Protein AF-A0A1E5C1D2-F1 (afdb_monomer)

Mean predicted aligned error: 2.87 Å

Secondary structure (DSSP, 8-state):
-B-TTT-SB---EE-TT--EEEEEEEHHHHHHHHHHHHHHH----EEE--GGGGGGEEEEEE--TTS-HHHHHHHHHT--

Foldseek 3Di:
DAQPPVRHQWAWDADPVRWTKTKHLAPVVVVLLQCCCCPVVVFHWDWDDDPVSPPHRITMTTHDNPDDRVVVSVSSVPRD

pLDDT: mean 93.17, std 3.48, range [77.12, 97.5]

Organism: NCBI:txid1185651

Structure (mmCIF, N/CA/C/O backbone):
data_AF-A0A1E5C1D2-F1
#
_entry.id   AF-A0A1E5C1D2-F1
#
loop_
_atom_site.group_PDB
_atom_site.id
_atom_site.type_symbol
_atom_site.label_atom_id
_atom_site.label_alt_id
_atom_site.label_comp_id
_atom_site.label_asym_id
_atom_site.label_entity_id
_atom_site.label_seq_id
_atom_site.pdbx_PDB_ins_code
_atom_site.Cartn_x
_atom_site.Cartn_y
_atom_site.Cartn_z
_atom_site.occupancy
_atom_site.B_iso_or_equiv
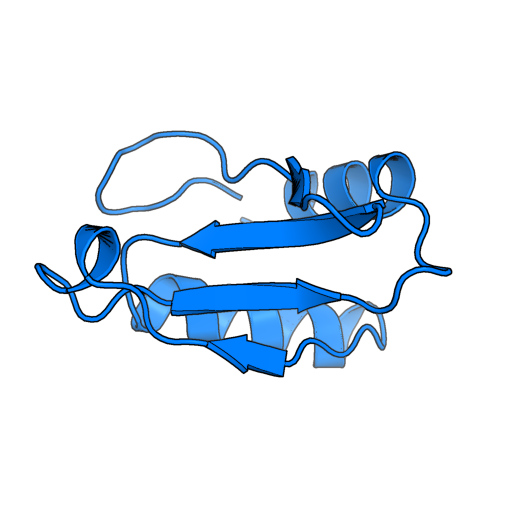_atom_site.auth_seq_id
_atom_site.auth_comp_id
_atom_site.auth_asym_id
_atom_site.auth_atom_id
_atom_site.pdbx_PDB_model_num
ATOM 1 N N . MET A 1 1 ? -7.084 0.606 3.813 1.00 88.94 1 MET A N 1
ATOM 2 C CA . MET A 1 1 ? -6.533 1.666 4.681 1.00 88.94 1 MET A CA 1
ATOM 3 C C . MET A 1 1 ? -6.676 3.047 4.043 1.00 88.94 1 MET A C 1
ATOM 5 O O . MET A 1 1 ? -6.492 3.186 2.834 1.00 88.94 1 MET A O 1
ATOM 9 N N . ILE A 1 2 ? -7.018 4.057 4.848 1.00 91.19 2 ILE A N 1
ATOM 10 C CA . ILE A 1 2 ? -7.062 5.473 4.444 1.00 91.19 2 ILE A CA 1
ATOM 11 C C . ILE A 1 2 ? -5.813 6.180 4.979 1.00 91.19 2 ILE A C 1
ATOM 13 O O . ILE A 1 2 ? -5.464 6.016 6.145 1.00 91.19 2 ILE A O 1
ATOM 17 N N . ASP A 1 3 ? -5.162 6.968 4.132 1.00 90.12 3 ASP A N 1
ATOM 18 C CA . ASP A 1 3 ? -4.061 7.849 4.507 1.00 90.12 3 ASP A CA 1
ATOM 19 C C . ASP A 1 3 ? -4.600 9.054 5.295 1.00 90.12 3 ASP A C 1
ATOM 21 O O . ASP A 1 3 ? -5.504 9.769 4.841 1.00 90.12 3 ASP A O 1
ATOM 25 N N . ASN A 1 4 ? -4.079 9.282 6.504 1.00 89.62 4 ASN A N 1
ATOM 26 C CA . ASN A 1 4 ? -4.648 10.279 7.404 1.00 89.62 4 ASN A CA 1
ATOM 27 C C . ASN A 1 4 ? -4.341 11.722 7.004 1.00 89.62 4 ASN A C 1
ATOM 29 O O . ASN A 1 4 ? -5.078 12.612 7.442 1.00 89.62 4 ASN A O 1
ATOM 33 N N . VAL A 1 5 ? -3.310 11.963 6.195 1.00 90.38 5 VAL A N 1
ATOM 34 C CA . VAL A 1 5 ? -2.923 13.304 5.738 1.00 90.38 5 VAL A CA 1
ATOM 35 C C . VAL A 1 5 ? -3.784 13.703 4.548 1.00 90.38 5 VAL A C 1
ATOM 37 O O . VAL A 1 5 ? -4.467 14.724 4.574 1.00 90.38 5 VAL A O 1
ATOM 40 N N . THR A 1 6 ? -3.817 12.860 3.521 1.00 91.06 6 THR A N 1
ATOM 41 C CA . THR A 1 6 ? -4.522 13.144 2.265 1.00 91.06 6 THR A CA 1
ATOM 42 C C . THR A 1 6 ? -6.021 12.861 2.344 1.00 91.06 6 THR A C 1
ATOM 44 O O . THR A 1 6 ? -6.775 13.328 1.487 1.00 91.06 6 THR A O 1
ATOM 47 N N . LYS A 1 7 ? -6.465 12.089 3.348 1.00 93.56 7 LYS A N 1
ATOM 48 C CA . LYS A 1 7 ? -7.829 11.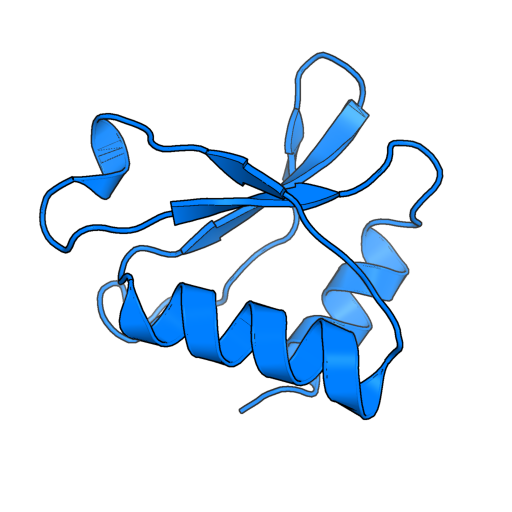538 3.466 1.00 93.56 7 LYS A CA 1
ATOM 49 C C . LYS A 1 7 ? -8.237 10.684 2.265 1.00 93.56 7 LYS A C 1
ATOM 51 O O . LYS A 1 7 ? -9.425 10.532 1.979 1.00 93.56 7 LYS A O 1
ATOM 56 N N . ARG A 1 8 ? -7.256 10.126 1.554 1.00 92.62 8 ARG A N 1
ATOM 57 C CA . ARG A 1 8 ? -7.459 9.266 0.387 1.00 92.62 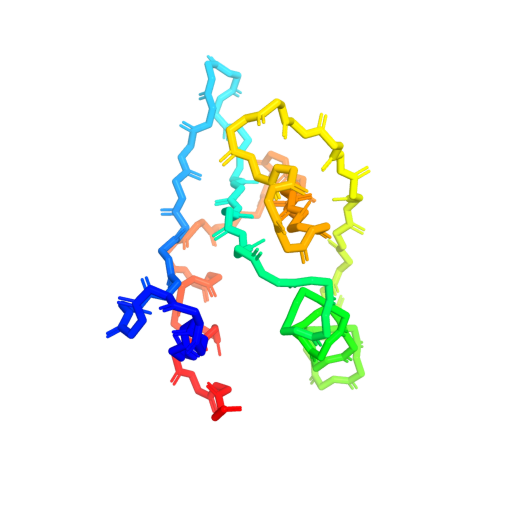8 ARG A CA 1
ATOM 58 C C . ARG A 1 8 ? -7.113 7.827 0.720 1.00 92.62 8 ARG A C 1
ATOM 60 O O . ARG A 1 8 ? -6.388 7.535 1.664 1.00 92.62 8 ARG A O 1
ATOM 67 N N . LYS A 1 9 ? -7.668 6.914 -0.066 1.00 94.19 9 LYS A N 1
ATOM 68 C CA . LYS A 1 9 ? -7.325 5.498 0.004 1.00 94.19 9 LYS A CA 1
ATOM 69 C C . LYS A 1 9 ? -5.860 5.308 -0.396 1.00 94.19 9 LYS A C 1
ATOM 71 O O . LYS A 1 9 ? -5.434 5.899 -1.383 1.00 94.19 9 LYS A O 1
ATOM 76 N N . ILE A 1 10 ? -5.133 4.471 0.343 1.00 95.06 10 ILE A N 1
ATOM 77 C CA . ILE A 1 10 ? -3.803 4.011 -0.073 1.00 95.06 10 ILE A CA 1
ATOM 78 C C . ILE A 1 10 ? -3.994 3.006 -1.212 1.00 95.06 10 ILE A C 1
ATOM 80 O O . ILE A 1 10 ? -4.748 2.036 -1.070 1.00 95.06 10 ILE A O 1
ATOM 84 N N . VAL A 1 11 ? -3.344 3.267 -2.343 1.00 96.75 11 VAL A N 1
ATOM 85 C CA . VAL A 1 11 ? -3.470 2.471 -3.567 1.00 96.75 11 VAL A CA 1
ATOM 86 C C . VAL A 1 11 ? -2.132 1.810 -3.878 1.00 96.75 11 VAL A C 1
ATOM 88 O O . VAL A 1 11 ? -1.090 2.444 -3.744 1.00 96.75 11 VAL A O 1
ATOM 91 N N . ILE A 1 12 ? -2.177 0.538 -4.271 1.00 97.00 12 ILE A N 1
ATOM 92 C CA . ILE A 1 12 ? -1.043 -0.165 -4.858 1.00 97.00 12 ILE A CA 1
ATOM 93 C C . ILE A 1 12 ? -0.904 0.264 -6.313 1.00 97.00 12 ILE A C 1
ATOM 95 O O . ILE A 1 12 ? -1.815 0.077 -7.122 1.00 97.00 12 ILE A O 1
ATOM 99 N N . GLU A 1 13 ? 0.260 0.802 -6.633 1.00 96.50 13 GLU A N 1
ATOM 100 C CA . GLU A 1 13 ? 0.680 1.160 -7.980 1.00 96.50 13 GLU A CA 1
ATOM 101 C C . GLU A 1 13 ? 1.833 0.250 -8.420 1.00 96.50 13 GLU A C 1
ATOM 103 O O . GLU A 1 13 ? 2.367 -0.524 -7.625 1.00 96.50 13 GLU A O 1
ATOM 108 N N . LEU A 1 14 ? 2.190 0.305 -9.702 1.00 95.25 14 LEU A N 1
ATOM 109 C CA . LEU A 1 14 ? 3.343 -0.400 -10.260 1.00 95.25 14 LEU A CA 1
ATOM 110 C C . LEU A 1 14 ? 4.369 0.630 -10.719 1.00 95.25 14 LEU A C 1
ATOM 112 O O . LEU A 1 14 ? 4.000 1.608 -11.373 1.00 95.25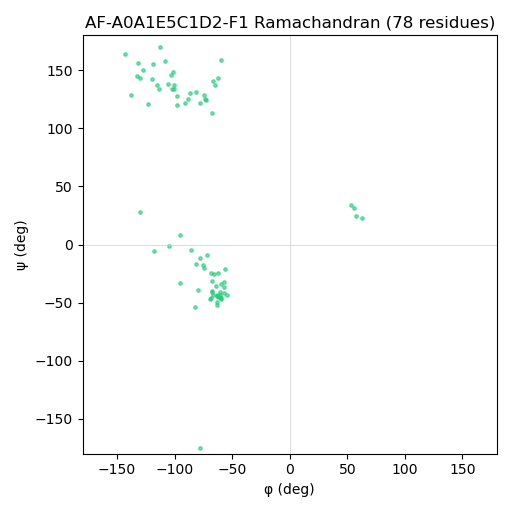 14 LEU A O 1
ATOM 116 N N . ASP A 1 15 ? 5.636 0.420 -10.377 1.00 91.19 15 ASP A N 1
ATOM 117 C CA . ASP A 1 15 ? 6.728 1.248 -10.886 1.00 91.19 15 ASP A CA 1
ATOM 118 C C . ASP A 1 15 ? 7.121 0.867 -12.327 1.00 91.19 15 ASP A C 1
ATOM 120 O O . ASP A 1 15 ? 6.490 0.026 -12.977 1.00 91.19 15 ASP A O 1
ATOM 124 N N . GLU A 1 16 ? 8.174 1.503 -12.848 1.00 88.25 16 GLU A N 1
ATOM 125 C CA . GLU A 1 16 ? 8.681 1.259 -14.205 1.00 88.25 16 GLU A CA 1
ATOM 126 C C . GLU A 1 16 ? 9.180 -0.182 -14.415 1.00 88.25 16 GLU A C 1
ATOM 128 O O . GLU A 1 16 ? 9.165 -0.684 -15.540 1.00 88.25 16 GLU A O 1
ATOM 133 N N . GLU A 1 17 ? 9.572 -0.870 -13.340 1.00 86.88 17 GLU A N 1
ATOM 134 C CA . GLU A 1 17 ? 10.031 -2.260 -13.344 1.00 86.88 17 GLU A CA 1
ATOM 135 C C . GLU A 1 17 ? 8.901 -3.251 -13.017 1.00 86.88 17 GLU A C 1
ATOM 137 O O . GLU A 1 17 ? 9.136 -4.454 -12.892 1.00 86.88 17 GLU A O 1
ATOM 142 N N . SER A 1 18 ? 7.654 -2.772 -12.939 1.00 86.88 18 SER A N 1
ATOM 143 C CA . SER A 1 18 ? 6.476 -3.547 -12.530 1.00 86.88 18 SER A CA 1
ATOM 144 C C . SER A 1 18 ? 6.541 -4.077 -11.091 1.00 86.88 18 SER A C 1
ATOM 146 O O . SER A 1 18 ? 5.847 -5.042 -10.762 1.00 86.88 18 SER A O 1
ATOM 148 N N . CYS A 1 19 ? 7.334 -3.455 -10.217 1.00 92.38 19 CYS A N 1
ATOM 149 C CA . CYS A 1 19 ? 7.306 -3.747 -8.791 1.00 92.38 19 CYS A CA 1
ATOM 150 C C . CYS A 1 19 ? 6.137 -2.996 -8.134 1.00 92.38 19 CYS A C 1
ATOM 152 O O . CYS A 1 19 ? 5.966 -1.793 -8.366 1.00 92.38 19 CYS A O 1
ATOM 154 N N . PRO A 1 20 ? 5.309 -3.673 -7.315 1.00 96.94 20 PRO A N 1
ATOM 155 C CA . PRO A 1 20 ? 4.244 -2.995 -6.598 1.00 96.94 20 PRO A CA 1
ATOM 156 C C . PRO A 1 20 ? 4.804 -2.031 -5.554 1.00 96.94 20 PRO A C 1
ATOM 158 O O . PRO A 1 20 ? 5.742 -2.370 -4.829 1.00 96.94 20 PRO A O 1
ATOM 161 N N . PHE A 1 21 ? 4.180 -0.864 -5.418 1.00 97.12 21 PHE A N 1
ATOM 162 C CA . PHE A 1 21 ? 4.492 0.087 -4.358 1.00 97.12 21 PHE A CA 1
ATOM 163 C C . PHE A 1 21 ? 3.244 0.807 -3.840 1.00 97.12 21 PHE A C 1
ATOM 165 O O . PHE A 1 21 ? 2.189 0.794 -4.471 1.00 97.12 21 PHE A O 1
ATOM 172 N N . ALA A 1 22 ? 3.374 1.439 -2.675 1.00 96.69 22 ALA A N 1
ATOM 173 C CA . ALA A 1 22 ? 2.372 2.336 -2.113 1.00 96.69 22 ALA A CA 1
ATOM 174 C C . ALA A 1 22 ? 3.036 3.576 -1.519 1.00 96.69 22 ALA A C 1
ATOM 176 O O . ALA A 1 22 ? 3.920 3.457 -0.669 1.00 96.69 22 ALA A O 1
ATOM 177 N N . ASP A 1 23 ? 2.563 4.755 -1.908 1.00 96.38 23 ASP A N 1
ATOM 178 C CA . ASP A 1 23 ? 2.967 6.010 -1.283 1.00 96.38 23 ASP A CA 1
ATOM 179 C C . ASP A 1 23 ? 2.058 6.318 -0.092 1.00 96.38 23 ASP A C 1
ATOM 181 O O . ASP A 1 23 ? 0.832 6.372 -0.214 1.00 96.38 23 ASP A O 1
ATOM 185 N N . VAL A 1 24 ? 2.668 6.524 1.076 1.00 95.75 24 VAL A N 1
ATOM 186 C CA . VAL A 1 24 ? 1.965 6.865 2.314 1.00 95.75 24 VAL A CA 1
ATOM 187 C C . VAL A 1 24 ? 2.521 8.173 2.838 1.00 95.75 24 VAL A C 1
ATOM 189 O O . VAL A 1 24 ? 3.713 8.311 3.097 1.00 95.75 24 VAL A O 1
ATOM 192 N N . SER A 1 25 ? 1.646 9.158 2.977 1.00 94.25 25 SER A N 1
ATOM 193 C CA . SER A 1 25 ? 2.019 10.554 3.174 1.00 94.25 25 SER A CA 1
ATOM 194 C C . SER A 1 25 ? 2.513 10.851 4.584 1.00 94.25 25 SER A C 1
ATOM 196 O O . SER A 1 25 ? 3.181 11.859 4.749 1.00 94.25 25 SER A O 1
ATOM 198 N N . SER A 1 26 ? 2.243 9.999 5.584 1.00 94.00 26 SER A N 1
ATOM 199 C CA . SER A 1 26 ? 2.790 10.153 6.941 1.00 94.00 26 SER A CA 1
ATOM 200 C C . SER A 1 26 ? 3.646 8.969 7.379 1.00 94.00 26 SER A C 1
ATOM 202 O O . SER A 1 26 ? 3.296 7.812 7.130 1.00 94.00 26 SER A O 1
ATOM 204 N N . ALA A 1 27 ? 4.725 9.254 8.114 1.00 92.12 27 ALA A N 1
ATOM 205 C CA . ALA A 1 27 ? 5.575 8.223 8.712 1.00 92.12 27 ALA A CA 1
ATOM 206 C C . ALA A 1 27 ? 4.777 7.239 9.584 1.00 92.12 27 ALA A C 1
ATOM 208 O O . ALA A 1 27 ? 4.968 6.029 9.493 1.00 92.12 27 ALA A O 1
ATOM 209 N N . ASN A 1 28 ? 3.853 7.756 10.400 1.00 93.19 28 ASN A N 1
ATOM 210 C CA . ASN A 1 28 ? 3.077 6.945 11.337 1.00 93.19 28 ASN A CA 1
ATOM 211 C C . ASN A 1 28 ? 2.112 5.986 10.622 1.00 93.19 28 ASN A C 1
ATOM 213 O O . ASN A 1 28 ? 1.983 4.830 11.020 1.00 93.19 28 ASN A O 1
ATOM 217 N N . ASP A 1 29 ? 1.447 6.438 9.553 1.00 94.12 29 ASP A N 1
ATOM 218 C CA . ASP A 1 29 ? 0.606 5.547 8.751 1.00 94.12 29 ASP A CA 1
ATOM 219 C C . ASP A 1 29 ? 1.450 4.513 8.004 1.00 94.12 29 ASP A C 1
ATOM 221 O O . ASP A 1 29 ? 1.068 3.345 7.966 1.00 94.12 29 ASP A O 1
ATOM 225 N N . ALA A 1 30 ? 2.604 4.910 7.459 1.00 94.69 30 ALA A N 1
ATOM 226 C CA . ALA A 1 30 ? 3.509 3.994 6.771 1.00 94.69 30 ALA A CA 1
ATOM 227 C C . ALA A 1 30 ? 3.996 2.876 7.707 1.00 94.69 30 ALA A C 1
ATOM 229 O O . ALA A 1 30 ? 3.951 1.697 7.348 1.00 94.69 30 ALA A O 1
ATOM 230 N N . ASP A 1 31 ? 4.389 3.236 8.930 1.00 94.50 31 ASP A N 1
ATOM 231 C CA . ASP A 1 31 ? 4.845 2.288 9.946 1.00 94.50 31 ASP A CA 1
ATOM 232 C C . ASP A 1 31 ? 3.703 1.376 10.409 1.00 94.50 31 ASP A C 1
ATOM 234 O O . ASP A 1 31 ? 3.872 0.156 10.474 1.00 94.50 31 ASP A O 1
ATOM 238 N N . ARG A 1 32 ? 2.506 1.934 10.639 1.00 95.06 32 ARG A N 1
ATOM 239 C CA . ARG A 1 32 ? 1.302 1.160 10.981 1.00 95.06 32 ARG A CA 1
ATOM 240 C C . ARG A 1 32 ? 0.936 0.168 9.879 1.00 95.06 32 ARG A C 1
ATOM 242 O O . ARG A 1 32 ? 0.582 -0.976 10.180 1.00 95.06 32 ARG A O 1
ATOM 249 N N . LEU A 1 33 ? 0.999 0.585 8.616 1.00 95.44 33 LEU A N 1
ATOM 250 C CA . LEU A 1 33 ? 0.716 -0.272 7.468 1.00 95.44 33 LEU A CA 1
ATOM 251 C C . LEU A 1 33 ? 1.720 -1.425 7.396 1.00 95.44 33 LEU A C 1
ATOM 253 O O . LEU A 1 33 ? 1.312 -2.587 7.36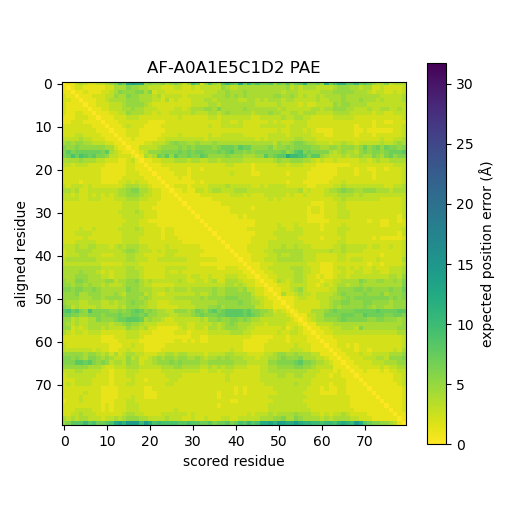5 1.00 95.44 33 LEU A O 1
ATOM 257 N N . ALA A 1 34 ? 3.017 -1.117 7.435 1.00 95.56 34 ALA A N 1
ATOM 258 C CA . ALA A 1 34 ? 4.078 -2.116 7.375 1.00 95.56 34 ALA A CA 1
ATOM 259 C C . ALA A 1 34 ? 4.011 -3.110 8.542 1.00 95.56 34 ALA A C 1
ATOM 261 O O . ALA A 1 34 ? 4.153 -4.316 8.336 1.00 95.56 34 ALA A O 1
ATOM 262 N N . GLU A 1 35 ? 3.723 -2.640 9.759 1.00 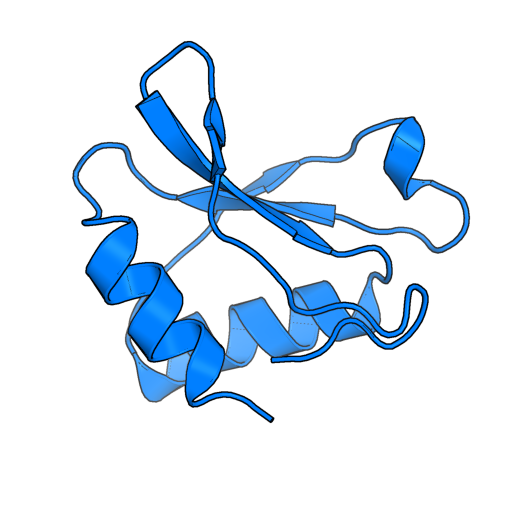95.88 35 GLU A N 1
ATOM 263 C CA . GLU A 1 35 ? 3.542 -3.519 10.914 1.00 95.88 35 GLU A CA 1
ATOM 264 C C . GLU A 1 35 ? 2.356 -4.474 10.714 1.00 95.88 35 GLU A C 1
ATOM 266 O O . GLU A 1 35 ? 2.478 -5.675 10.970 1.00 95.88 35 GLU A O 1
ATOM 271 N N . ASN A 1 36 ? 1.210 -3.977 10.235 1.00 96.06 36 ASN A N 1
ATOM 272 C CA . ASN A 1 36 ? 0.047 -4.825 9.973 1.00 96.06 36 ASN A CA 1
ATOM 273 C C . ASN A 1 36 ? 0.346 -5.869 8.889 1.00 96.06 36 ASN A C 1
ATOM 275 O O . ASN A 1 36 ? 0.024 -7.044 9.079 1.00 96.06 36 ASN A O 1
ATOM 279 N N . LEU A 1 37 ? 0.992 -5.465 7.792 1.00 95.56 37 LEU A N 1
ATOM 280 C CA . LEU A 1 37 ? 1.401 -6.362 6.709 1.00 95.56 37 LEU A CA 1
ATOM 281 C C . LEU A 1 37 ? 2.347 -7.460 7.210 1.00 95.56 37 LEU A C 1
ATOM 283 O O . LEU A 1 37 ? 2.094 -8.643 6.971 1.00 95.56 37 LEU A O 1
ATOM 287 N N . ALA A 1 38 ? 3.361 -7.101 7.997 1.00 95.88 38 ALA A N 1
ATOM 288 C CA . ALA A 1 38 ? 4.325 -8.056 8.532 1.00 95.88 38 ALA A CA 1
ATOM 289 C C . ALA A 1 38 ? 3.705 -9.002 9.574 1.00 95.88 38 ALA A C 1
ATOM 291 O O . ALA A 1 38 ? 3.918 -10.215 9.520 1.00 95.88 38 ALA A O 1
ATOM 292 N N . ARG A 1 39 ? 2.924 -8.473 10.527 1.00 96.06 39 ARG A N 1
ATOM 293 C CA . ARG A 1 39 ? 2.413 -9.256 11.667 1.00 96.06 39 ARG A CA 1
ATOM 294 C C . ARG A 1 39 ? 1.198 -10.109 11.322 1.00 96.06 39 ARG A C 1
ATOM 296 O O . ARG A 1 39 ? 1.091 -11.213 11.845 1.00 96.06 39 ARG A O 1
ATOM 303 N N . LYS A 1 40 ? 0.274 -9.602 10.500 1.00 95.44 40 LYS A N 1
ATOM 304 C CA . LYS A 1 40 ? -0.991 -10.294 10.192 1.00 95.44 40 LYS A CA 1
ATOM 305 C C . LYS A 1 40 ? -0.926 -11.107 8.905 1.00 95.44 40 LYS A C 1
ATOM 307 O O . LYS A 1 40 ? -1.584 -12.138 8.818 1.00 95.44 40 LYS A O 1
ATOM 312 N N . PHE A 1 41 ? -0.153 -10.645 7.923 1.00 93.81 41 PHE A N 1
ATOM 313 C CA . PHE A 1 41 ? -0.146 -11.223 6.578 1.00 93.81 41 PHE A CA 1
ATOM 314 C C . PHE A 1 41 ? 1.209 -11.811 6.172 1.00 93.81 41 PHE A C 1
ATOM 316 O O . PHE A 1 41 ? 1.295 -12.438 5.121 1.00 93.81 41 PHE A O 1
ATOM 323 N N . HIS A 1 42 ? 2.248 -11.652 7.002 1.00 93.88 42 HIS A N 1
ATOM 324 C CA . HIS A 1 42 ? 3.620 -12.082 6.711 1.00 93.88 42 HIS A CA 1
ATOM 325 C C . HIS A 1 42 ? 4.178 -11.490 5.406 1.00 93.88 42 HIS A C 1
ATOM 327 O O . HIS A 1 42 ? 4.994 -12.112 4.727 1.00 93.88 42 HIS A O 1
ATOM 333 N N . ILE A 1 43 ? 3.736 -10.278 5.064 1.00 94.38 43 ILE A N 1
ATOM 334 C CA . ILE A 1 43 ? 4.193 -9.528 3.895 1.00 94.38 43 ILE A CA 1
ATOM 335 C C . ILE A 1 43 ? 5.247 -8.528 4.355 1.00 94.38 43 ILE A C 1
ATOM 337 O O . ILE A 1 43 ? 5.020 -7.762 5.290 1.00 94.38 43 ILE A O 1
ATOM 341 N N . LEU A 1 44 ? 6.400 -8.545 3.691 1.00 94.44 44 LEU A N 1
ATOM 342 C CA . LEU A 1 44 ? 7.488 -7.604 3.930 1.00 94.44 44 LEU A CA 1
ATOM 343 C C . LEU A 1 44 ? 7.523 -6.553 2.821 1.00 94.44 44 LEU A C 1
ATOM 345 O O . LEU A 1 44 ? 7.259 -6.861 1.658 1.00 94.44 44 LEU A O 1
ATOM 349 N N . SER A 1 45 ? 7.895 -5.336 3.200 1.00 94.19 45 SER A N 1
ATOM 350 C CA . SER A 1 45 ? 8.150 -4.214 2.302 1.00 94.19 45 SER A CA 1
ATOM 351 C C . SER A 1 45 ? 9.479 -3.555 2.652 1.00 94.19 45 SER A C 1
ATOM 353 O O . SER A 1 45 ? 9.940 -3.638 3.794 1.00 94.19 45 SER A O 1
ATOM 355 N N . ILE A 1 46 ? 10.077 -2.877 1.680 1.00 94.38 46 ILE A N 1
ATOM 356 C CA . ILE A 1 46 ? 11.222 -1.985 1.885 1.00 94.38 46 ILE A CA 1
ATOM 357 C C . ILE A 1 46 ? 10.705 -0.545 1.880 1.00 94.38 46 ILE A C 1
ATOM 359 O O . ILE A 1 46 ? 9.707 -0.249 1.228 1.00 94.38 46 ILE A O 1
ATOM 363 N N . PHE A 1 47 ? 11.348 0.337 2.645 1.00 93.06 47 PHE A N 1
ATOM 364 C CA . PHE A 1 47 ? 11.021 1.759 2.642 1.00 93.06 47 PHE A CA 1
ATOM 365 C C . PHE A 1 47 ? 12.007 2.546 1.788 1.00 93.06 47 PHE A C 1
ATOM 367 O O . PHE A 1 47 ? 13.221 2.380 1.931 1.00 93.06 47 PHE A O 1
ATOM 374 N N . SER A 1 48 ? 11.478 3.470 0.997 1.00 92.31 48 SER A N 1
ATOM 375 C CA . SER A 1 48 ? 12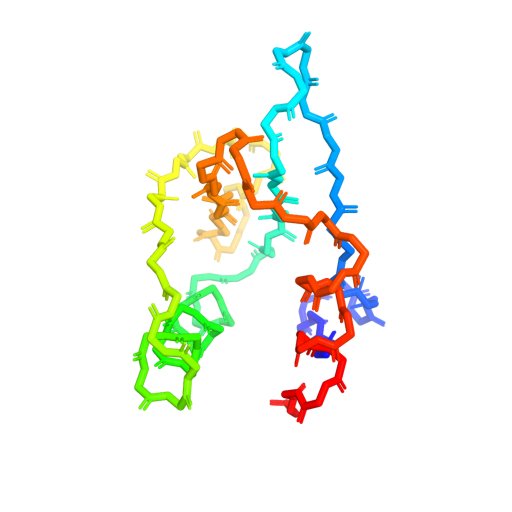.240 4.501 0.300 1.00 92.31 48 SER A CA 1
ATOM 376 C C . SER A 1 48 ? 11.656 5.888 0.599 1.00 92.31 48 SER A C 1
ATOM 378 O O . SER A 1 48 ? 10.469 6.053 0.904 1.00 92.31 48 SER A O 1
ATOM 380 N N . TYR A 1 49 ? 12.528 6.897 0.583 1.00 88.50 49 TYR A N 1
ATOM 381 C CA . TYR A 1 49 ? 12.165 8.296 0.808 1.00 88.50 49 TYR A CA 1
ATOM 382 C C . TYR A 1 49 ? 12.081 9.018 -0.533 1.00 88.50 49 TYR A C 1
ATOM 384 O O . TYR A 1 49 ? 12.990 8.902 -1.354 1.00 88.50 49 TYR A O 1
ATOM 392 N N . HIS A 1 50 ? 11.018 9.796 -0.727 1.00 90.31 50 HIS A N 1
ATOM 393 C CA . HIS A 1 50 ? 10.801 10.572 -1.943 1.00 90.31 50 HIS A CA 1
ATOM 394 C C . HIS A 1 50 ? 10.458 12.022 -1.617 1.00 90.31 50 HIS A C 1
ATOM 396 O O . HIS A 1 50 ? 9.733 12.297 -0.662 1.00 90.31 50 HIS A O 1
ATOM 402 N N . GLU A 1 51 ? 10.944 12.952 -2.445 1.00 88.69 51 GLU A N 1
ATOM 403 C CA . GLU A 1 51 ? 10.793 14.390 -2.200 1.00 88.69 51 GLU A CA 1
ATOM 404 C C . GLU A 1 51 ? 9.331 14.828 -2.048 1.00 88.69 51 GLU A C 1
ATOM 406 O O . GLU A 1 51 ? 9.030 15.668 -1.201 1.00 88.69 51 GLU A O 1
ATOM 411 N N . HIS A 1 52 ? 8.409 14.225 -2.806 1.00 87.81 52 HIS A N 1
ATOM 412 C CA . HIS A 1 52 ? 6.980 14.553 -2.751 1.00 87.81 52 HIS A CA 1
ATOM 413 C C . HIS A 1 52 ? 6.273 14.078 -1.475 1.00 87.81 52 HIS A C 1
ATOM 415 O O . HIS A 1 52 ? 5.130 14.465 -1.249 1.00 87.81 52 HIS A O 1
ATOM 421 N N . LEU A 1 53 ? 6.935 13.275 -0.635 1.00 90.69 53 LEU A N 1
ATOM 422 C CA . LEU A 1 53 ? 6.402 12.763 0.633 1.00 90.69 53 LEU A CA 1
ATOM 423 C C . LEU A 1 53 ? 6.998 13.465 1.867 1.00 90.69 53 LEU A C 1
ATOM 425 O O . LEU A 1 53 ? 6.607 13.176 2.997 1.00 90.69 53 LEU A O 1
ATOM 429 N N . ASN A 1 54 ? 7.922 14.411 1.678 1.00 87.56 54 ASN A N 1
ATOM 430 C CA . ASN A 1 54 ? 8.721 14.969 2.772 1.00 87.56 54 ASN A CA 1
ATOM 431 C C . ASN A 1 54 ? 7.942 15.831 3.778 1.00 87.56 54 ASN A C 1
ATOM 433 O O . ASN A 1 54 ? 8.386 15.951 4.916 1.00 87.56 54 ASN A O 1
ATOM 437 N N . GLU A 1 55 ? 6.807 16.429 3.397 1.00 87.56 55 GLU A N 1
ATOM 438 C CA . GLU A 1 55 ? 6.072 17.376 4.258 1.00 87.56 55 GLU A CA 1
ATOM 439 C C . GLU A 1 55 ? 5.669 16.764 5.614 1.00 87.56 55 GLU A C 1
ATOM 441 O O . GLU A 1 55 ? 5.673 17.463 6.627 1.00 87.56 55 GLU A O 1
ATOM 446 N N . TYR A 1 56 ? 5.395 15.454 5.651 1.00 87.88 56 TYR A N 1
ATOM 447 C CA . TYR A 1 56 ? 5.020 14.717 6.868 1.00 87.88 56 TYR A CA 1
ATOM 448 C C . TYR A 1 56 ? 5.849 13.438 7.063 1.00 87.88 56 TYR A C 1
ATOM 450 O O . TYR A 1 56 ? 5.371 12.463 7.654 1.00 87.88 56 TYR A O 1
ATOM 458 N N . GLU A 1 57 ? 7.084 13.440 6.549 1.00 91.12 57 GLU A N 1
ATOM 459 C CA . GLU A 1 57 ? 8.003 12.292 6.599 1.00 91.12 57 GLU A CA 1
ATOM 460 C C . GLU A 1 57 ? 7.374 11.004 6.035 1.00 91.12 57 GLU A C 1
ATOM 462 O O . GLU A 1 57 ? 7.611 9.895 6.524 1.00 91.12 57 GLU A O 1
ATOM 467 N N . GLY A 1 58 ? 6.526 11.155 5.017 1.00 93.00 58 GLY A N 1
ATOM 468 C CA . GLY A 1 58 ? 5.902 10.045 4.323 1.00 93.00 58 GLY A CA 1
ATOM 469 C C . GLY A 1 58 ? 6.936 9.116 3.693 1.00 93.00 58 GLY A C 1
ATOM 470 O O . GLY A 1 58 ? 8.094 9.476 3.462 1.00 93.00 58 GLY A O 1
ATOM 471 N N . LYS A 1 59 ? 6.508 7.886 3.428 1.00 95.88 59 LYS A N 1
ATOM 472 C CA . LYS A 1 59 ? 7.368 6.815 2.927 1.00 95.88 59 LYS A CA 1
ATOM 473 C C . LYS A 1 59 ? 6.691 6.130 1.756 1.00 95.88 59 LYS A C 1
ATOM 475 O O . LYS A 1 59 ? 5.475 5.926 1.766 1.00 95.88 59 LYS A O 1
ATOM 480 N N . ARG A 1 60 ? 7.499 5.713 0.790 1.00 96.81 60 ARG A N 1
ATOM 481 C CA . ARG A 1 60 ? 7.091 4.710 -0.184 1.00 96.81 60 ARG A CA 1
ATOM 482 C C . ARG A 1 60 ? 7.375 3.331 0.396 1.00 96.81 60 ARG A C 1
ATOM 484 O O . ARG A 1 60 ? 8.463 3.089 0.918 1.00 96.81 60 ARG A O 1
ATOM 491 N N . LEU A 1 61 ? 6.383 2.448 0.338 1.00 96.56 61 LEU A N 1
ATOM 492 C CA . LEU A 1 61 ? 6.531 1.027 0.630 1.00 96.56 61 LEU A CA 1
ATOM 493 C C . LEU A 1 61 ? 6.681 0.286 -0.694 1.00 96.56 61 LEU A C 1
ATOM 495 O O . LEU A 1 61 ? 5.771 0.328 -1.516 1.00 96.56 61 LEU A O 1
ATOM 499 N N . GLU A 1 62 ? 7.797 -0.405 -0.875 1.00 96.38 62 GLU A N 1
ATOM 500 C CA . GLU A 1 62 ? 8.105 -1.191 -2.070 1.00 96.38 62 GLU A CA 1
ATOM 501 C C . GLU A 1 62 ? 7.976 -2.681 -1.766 1.00 96.38 62 GLU A C 1
ATOM 503 O O . GLU A 1 62 ? 8.412 -3.165 -0.713 1.00 96.38 62 GLU A O 1
ATOM 508 N N . PHE A 1 63 ? 7.380 -3.418 -2.698 1.00 95.56 63 PHE A N 1
ATOM 509 C CA . PHE A 1 63 ? 7.115 -4.845 -2.583 1.00 95.56 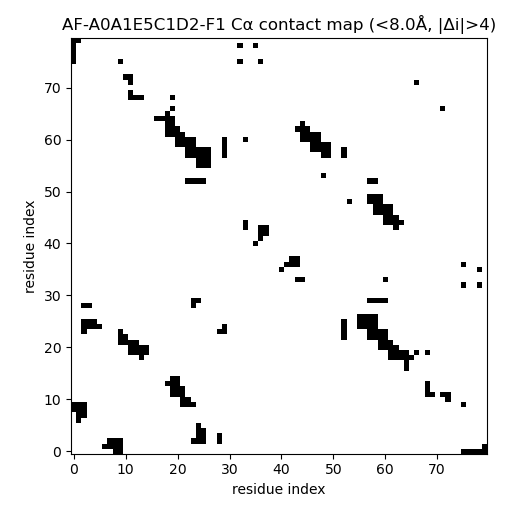63 PHE A CA 1
ATOM 510 C C . PHE A 1 63 ? 7.843 -5.614 -3.687 1.00 95.56 63 PHE A C 1
ATOM 512 O O . PHE A 1 63 ? 8.150 -5.084 -4.751 1.00 95.56 63 PHE A O 1
ATOM 519 N N . GLY A 1 64 ? 8.128 -6.894 -3.441 1.00 92.44 64 GLY A N 1
ATOM 520 C CA . GLY A 1 64 ? 8.805 -7.724 -4.438 1.00 92.44 64 GLY A CA 1
ATOM 521 C C . GLY A 1 64 ? 7.977 -7.887 -5.719 1.00 92.44 64 GLY A C 1
ATOM 522 O O . GLY A 1 64 ? 6.768 -8.082 -5.649 1.00 92.44 64 GLY A O 1
ATOM 523 N N . ALA A 1 65 ? 8.640 -7.913 -6.878 1.00 88.81 65 ALA A N 1
ATOM 524 C CA . ALA A 1 65 ? 8.006 -8.006 -8.202 1.00 88.81 65 ALA A CA 1
ATOM 525 C C . ALA A 1 65 ? 7.078 -9.223 -8.412 1.00 88.81 65 ALA A C 1
ATOM 527 O O . ALA A 1 65 ? 6.234 -9.223 -9.300 1.00 88.81 65 ALA A O 1
ATOM 528 N N . LEU A 1 66 ? 7.237 -10.287 -7.616 1.00 88.25 66 LEU A N 1
ATOM 529 C CA . LEU A 1 66 ? 6.391 -11.487 -7.685 1.00 88.25 66 LEU A CA 1
ATOM 530 C C . LEU A 1 66 ? 5.099 -11.371 -6.860 1.00 88.25 66 LEU A C 1
ATOM 532 O O . LEU A 1 66 ? 4.287 -12.297 -6.867 1.00 88.25 66 LEU A O 1
ATOM 536 N N . VAL A 1 67 ? 4.922 -10.282 -6.108 1.00 90.38 67 VAL A N 1
ATOM 537 C CA . VAL A 1 67 ? 3.713 -10.041 -5.320 1.00 90.38 67 VAL A CA 1
ATOM 538 C C . VAL A 1 67 ? 2.577 -9.647 -6.257 1.00 90.38 67 VAL A C 1
AT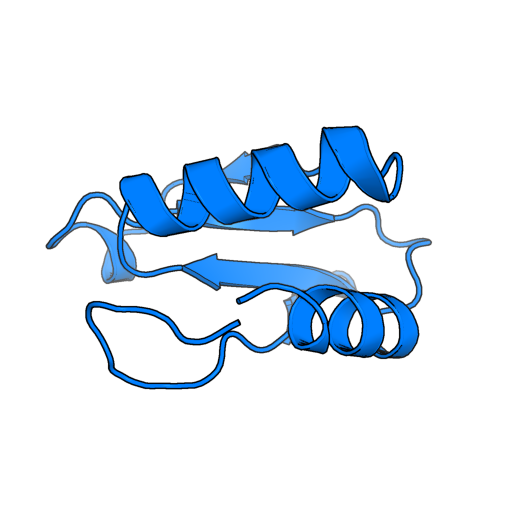OM 540 O O . VAL A 1 67 ? 2.714 -8.732 -7.060 1.00 90.38 67 VAL A O 1
ATOM 543 N N . ASP A 1 68 ? 1.438 -10.324 -6.124 1.00 94.31 68 ASP A N 1
ATOM 544 C CA . ASP A 1 68 ? 0.214 -9.966 -6.839 1.00 94.31 68 ASP A CA 1
ATOM 545 C C . ASP A 1 68 ? -0.316 -8.611 -6.318 1.00 94.31 68 ASP A C 1
ATOM 547 O O . ASP A 1 68 ? -0.747 -8.535 -5.158 1.00 94.31 68 ASP A O 1
ATOM 551 N N . PRO A 1 69 ? -0.301 -7.542 -7.140 1.00 95.44 69 PRO A N 1
ATOM 552 C CA . PRO A 1 69 ? -0.690 -6.204 -6.705 1.00 95.44 69 PRO A CA 1
ATOM 553 C C . PRO A 1 69 ? -2.182 -6.106 -6.369 1.00 95.44 69 PRO A C 1
ATOM 555 O O . PRO A 1 69 ? -2.556 -5.365 -5.460 1.00 95.44 69 PRO A O 1
ATOM 558 N N . GLN A 1 70 ? -3.042 -6.875 -7.047 1.00 96.06 70 GLN A N 1
ATOM 559 C CA . GLN A 1 70 ? -4.478 -6.867 -6.776 1.00 96.06 70 GLN A CA 1
ATOM 560 C C . GLN A 1 70 ? -4.756 -7.500 -5.415 1.00 96.06 70 GLN A C 1
ATOM 562 O O . GLN A 1 70 ? -5.462 -6.926 -4.585 1.00 96.06 70 GLN A O 1
ATOM 567 N N . ARG A 1 71 ? -4.142 -8.656 -5.153 1.00 96.12 71 ARG A N 1
ATOM 568 C CA . ARG A 1 71 ? -4.274 -9.320 -3.856 1.00 96.12 71 ARG A CA 1
ATOM 569 C C . ARG A 1 71 ? -3.675 -8.485 -2.725 1.00 96.12 71 ARG A C 1
ATOM 571 O O . ARG A 1 71 ? -4.217 -8.466 -1.621 1.00 96.12 71 ARG A O 1
ATOM 578 N N . LEU A 1 72 ? -2.575 -7.780 -2.986 1.00 96.44 72 LEU A N 1
ATOM 579 C CA . LEU A 1 72 ? -1.991 -6.852 -2.023 1.00 96.44 72 LEU A CA 1
ATOM 580 C C . LEU A 1 72 ? -2.948 -5.691 -1.714 1.00 96.44 72 LEU A C 1
ATOM 582 O O . LEU A 1 72 ? -3.146 -5.372 -0.542 1.00 96.44 72 LEU A O 1
ATOM 586 N N . GLN A 1 73 ? -3.601 -5.112 -2.727 1.00 97.50 73 GLN A N 1
ATOM 587 C CA . GLN A 1 73 ? -4.615 -4.077 -2.523 1.00 97.50 73 GLN A CA 1
ATOM 588 C C . GLN A 1 73 ? -5.779 -4.580 -1.662 1.00 97.50 73 GLN A C 1
ATOM 590 O O . GLN A 1 73 ? -6.179 -3.895 -0.722 1.00 97.50 73 GLN A O 1
ATOM 595 N N . GLU A 1 74 ? -6.299 -5.777 -1.945 1.00 96.62 74 GLU A N 1
ATOM 596 C CA . GLU A 1 74 ? -7.379 -6.390 -1.161 1.00 96.62 74 GLU A CA 1
ATOM 597 C C . GLU A 1 74 ? -6.988 -6.535 0.314 1.00 96.62 74 GLU A C 1
ATOM 599 O O . GLU A 1 74 ? -7.782 -6.222 1.197 1.00 96.62 74 GLU A O 1
ATOM 604 N N . ILE A 1 75 ? -5.746 -6.941 0.596 1.00 95.94 75 ILE A N 1
ATOM 605 C CA . ILE A 1 75 ? -5.219 -7.028 1.962 1.00 95.94 75 ILE A CA 1
ATOM 606 C C . ILE A 1 75 ? -5.165 -5.647 2.617 1.00 95.94 75 ILE A C 1
ATOM 608 O O . ILE A 1 75 ? -5.671 -5.483 3.729 1.00 95.94 75 ILE A O 1
ATOM 612 N N . ILE A 1 76 ? -4.591 -4.646 1.945 1.00 95.06 76 ILE A N 1
ATOM 613 C CA . ILE A 1 76 ? -4.495 -3.280 2.480 1.00 95.06 76 ILE A CA 1
ATOM 614 C C . ILE A 1 76 ? -5.882 -2.698 2.762 1.00 95.06 76 ILE A C 1
ATOM 616 O O . ILE A 1 76 ? -6.064 -1.962 3.735 1.00 95.06 76 ILE A O 1
ATOM 620 N N . ASP A 1 77 ? -6.885 -3.051 1.964 1.00 94.69 77 ASP A N 1
ATOM 621 C CA . ASP A 1 77 ? -8.270 -2.623 2.154 1.00 94.69 77 ASP A CA 1
ATOM 622 C C . ASP A 1 77 ? -8.897 -3.180 3.434 1.00 94.69 77 ASP A C 1
ATOM 624 O O . ASP A 1 77 ? -9.767 -2.526 4.005 1.00 94.69 77 ASP A O 1
ATOM 628 N N . THR A 1 78 ? -8.412 -4.321 3.933 1.00 94.50 78 THR A N 1
ATOM 629 C CA . THR A 1 78 ? -8.844 -4.885 5.224 1.00 94.50 78 THR A CA 1
ATOM 630 C C . THR A 1 78 ? -8.214 -4.208 6.444 1.00 94.50 78 THR A C 1
ATOM 632 O O . THR A 1 78 ? -8.643 -4.460 7.570 1.00 94.50 78 THR A O 1
ATOM 635 N N . ILE A 1 79 ? -7.191 -3.370 6.249 1.00 90.62 79 ILE A N 1
ATOM 636 C CA . ILE A 1 79 ? -6.499 -2.653 7.325 1.00 90.62 79 ILE A CA 1
ATOM 637 C C . ILE A 1 79 ? -7.177 -1.289 7.532 1.00 90.62 79 ILE A C 1
ATOM 639 O O . ILE A 1 79 ? -7.252 -0.482 6.598 1.00 90.62 79 ILE A O 1
ATOM 643 N N . GLU A 1 80 ? -7.656 -1.040 8.756 1.00 77.12 80 GLU A N 1
ATOM 644 C CA . GLU A 1 80 ? -8.207 0.250 9.219 1.00 77.12 80 GLU A CA 1
ATOM 645 C C . GLU A 1 80 ? -7.114 1.308 9.437 1.00 77.12 80 GLU A C 1
ATOM 647 O O . GLU A 1 80 ? -6.109 1.004 10.122 1.00 77.12 80 GLU A O 1
#

Nearest PDB structures (foldseek):
  5txt-assembly1_B  TM=6.739E-01  e=1.061E-01  Saccharomyces cerevisiae S288C
  5txt-assembly3_E  TM=6.526E-01  e=1.204E-01  Saccharomyces cerevisiae S288C
  5txr-assembly1_A  TM=6.487E-01  e=1.759E-01  Saccharomyces cerevisiae S288C
  8eim-assembly1_A  TM=6.519E-01  e=2.264E-01  Saccharomyces cerevisiae
  8eim-assembly1_B  TM=6.737E-01  e=2.916E-01  Saccharomyces cerevisiae

Radius of gyration: 11.5 Å; Cα contacts (8 Å, |Δi|>4): 139; chains: 1; bounding box: 21×30×26 Å

Sequence (80 aa):
MIDNVTKRKIVIELDEESCPFADVSSANDADRLAENLARKFHILSIFSYHEHLNEYEGKRLEFGALVDPQRLQEIIDTIE

Solvent-accessible surface area (backbone atoms only — not comparable to full-atom values): 4503 Å² total; per-residue (Å²): 46,65,35,84,80,81,72,39,71,62,56,66,46,64,51,99,84,53,26,30,30,34,72,28,53,30,40,67,59,36,51,52,49,51,49,48,33,39,74,77,67,70,43,76,65,48,80,46,81,49,83,93,24,53,94,50,54,11,30,33,38,38,37,59,65,86,56,59,51,68,64,50,39,56,54,45,59,74,39,125